Protein AF-A0A848M7D8-F1 (afdb_monomer)

Solvent-accessible surface area (backbone atoms only — not comparable to full-atom values): 6296 Å² total; per-residue (Å²): 134,85,45,83,72,49,72,40,74,78,53,69,61,79,92,46,41,69,64,51,51,55,49,50,53,49,49,69,74,73,50,54,86,74,42,72,48,77,51,68,55,85,80,77,92,46,76,55,30,46,36,36,42,38,36,49,60,16,51,47,70,52,78,46,81,49,74,40,85,89,76,68,36,33,38,39,39,38,31,68,36,75,52,92,63,94,58,64,43,35,40,26,40,35,26,45,60,46,95,48,59,44,82,43,78,52,133

Secondary structure (DSSP, 8-state):
---EEEEEET---GGGHHHHHHHHHHHHHHPPTT-EEEEEE---SSSEEEEEEEETTEEEEEEEEEEETTTTEEEEEEEEEE-S-SS--EEEEEEE--TTEEEEEE-

Sequence (107 aa):
MSELVSYELDQIEPKHEERIRDWLNDVQQNGGEKEYFIHSFDNETADNMYAYVYGKGFTDYEVSFIYNTSNNRAEVHVAGIEGQSETDHFVKVKMINDQSITIVFER

Structure (mmCIF, N/CA/C/O backbone):
data_AF-A0A848M7D8-F1
#
_entry.id   AF-A0A848M7D8-F1
#
loop_
_atom_site.group_PDB
_atom_site.id
_atom_site.type_symbol
_atom_site.label_atom_id
_atom_site.label_alt_id
_atom_site.label_comp_id
_atom_site.label_asym_id
_atom_site.label_entity_id
_atom_site.label_seq_id
_atom_site.pdbx_PDB_ins_code
_atom_site.Cartn_x
_atom_site.Cartn_y
_atom_site.Cartn_z
_atom_site.occupancy
_atom_site.B_iso_or_equiv
_atom_site.auth_seq_id
_atom_site.auth_comp_id
_atom_site.auth_asym_id
_atom_site.auth_atom_id
_atom_site.pdbx_PDB_model_num
ATOM 1 N N . MET A 1 1 ? 13.420 -6.415 -14.405 1.00 53.72 1 MET A N 1
ATOM 2 C CA . MET A 1 1 ? 13.069 -7.202 -13.212 1.00 53.72 1 MET A CA 1
ATOM 3 C C . MET A 1 1 ? 12.007 -6.400 -12.512 1.00 53.72 1 MET A C 1
ATOM 5 O O . MET A 1 1 ? 12.242 -5.230 -12.243 1.00 53.72 1 MET A O 1
ATOM 9 N N . SER A 1 2 ? 10.830 -6.982 -12.354 1.00 64.00 2 SER A N 1
ATOM 10 C CA . SER A 1 2 ? 9.739 -6.384 -11.597 1.00 64.00 2 SER A CA 1
ATOM 11 C C . SER A 1 2 ? 10.012 -6.729 -10.136 1.00 64.00 2 SER A C 1
ATOM 13 O O . SER A 1 2 ? 10.195 -7.905 -9.829 1.00 64.00 2 SER A O 1
ATOM 15 N N . GLU A 1 3 ? 10.147 -5.735 -9.262 1.00 76.06 3 GLU A N 1
ATOM 16 C CA . GLU A 1 3 ? 10.581 -5.962 -7.877 1.00 76.06 3 GLU A CA 1
ATOM 17 C C . GLU A 1 3 ? 9.712 -5.166 -6.901 1.00 76.06 3 GLU A C 1
ATOM 19 O O . GLU A 1 3 ? 9.438 -3.978 -7.110 1.00 76.06 3 GLU A O 1
ATOM 24 N N . LEU A 1 4 ? 9.301 -5.833 -5.819 1.00 82.62 4 LEU A N 1
ATOM 25 C CA . LEU A 1 4 ? 8.839 -5.178 -4.601 1.00 82.62 4 LEU A CA 1
ATOM 26 C C . LEU A 1 4 ? 10.061 -4.570 -3.903 1.00 82.62 4 LEU A C 1
ATOM 28 O O . LEU A 1 4 ? 10.992 -5.290 -3.549 1.00 82.62 4 LEU A O 1
ATOM 32 N N . VAL A 1 5 ? 10.057 -3.253 -3.714 1.00 86.44 5 VAL A N 1
ATOM 33 C CA . VAL A 1 5 ? 11.177 -2.525 -3.101 1.00 86.44 5 VAL A CA 1
ATOM 34 C C . VAL A 1 5 ? 11.011 -2.477 -1.586 1.00 86.44 5 VAL A C 1
ATOM 36 O O . VAL A 1 5 ? 11.949 -2.772 -0.851 1.00 86.44 5 VAL A O 1
ATOM 39 N N . SER A 1 6 ? 9.823 -2.098 -1.113 1.00 91.38 6 SER A N 1
ATOM 40 C CA . SER A 1 6 ? 9.495 -2.072 0.312 1.00 91.38 6 SER A CA 1
ATOM 41 C C . SER A 1 6 ? 7.987 -2.063 0.547 1.00 91.38 6 SER A C 1
ATOM 43 O O . SER A 1 6 ? 7.204 -1.687 -0.329 1.00 91.38 6 SER A O 1
ATOM 45 N N . TYR A 1 7 ? 7.590 -2.442 1.757 1.00 93.19 7 TYR A N 1
ATOM 46 C CA . TYR A 1 7 ? 6.263 -2.190 2.298 1.00 93.19 7 TYR A CA 1
ATOM 47 C C . TYR A 1 7 ? 6.407 -1.659 3.726 1.00 93.19 7 TYR A C 1
ATOM 49 O O . TYR A 1 7 ? 7.277 -2.110 4.471 1.00 93.19 7 TYR A O 1
ATOM 57 N N . GLU A 1 8 ? 5.622 -0.648 4.082 1.00 95.75 8 GLU A N 1
ATOM 58 C CA . GLU A 1 8 ? 5.765 0.073 5.349 1.00 95.75 8 GLU A CA 1
ATOM 59 C C . GLU A 1 8 ? 4.391 0.466 5.899 1.00 95.75 8 GLU A C 1
ATOM 61 O O . GLU A 1 8 ? 3.555 0.999 5.164 1.00 95.75 8 GLU A O 1
ATOM 66 N N . LEU A 1 9 ? 4.176 0.224 7.194 1.00 94.88 9 LEU A N 1
ATOM 67 C CA . LEU A 1 9 ? 2.948 0.589 7.897 1.00 94.88 9 LEU A CA 1
ATOM 68 C C . LEU A 1 9 ? 2.955 2.081 8.251 1.00 94.88 9 LEU A C 1
ATOM 70 O O . LEU A 1 9 ? 3.962 2.607 8.734 1.00 94.88 9 LEU A O 1
ATOM 74 N N . ASP A 1 10 ? 1.841 2.760 7.991 1.00 94.69 10 ASP A N 1
ATOM 75 C CA . ASP A 1 10 ? 1.593 4.173 8.306 1.00 94.69 10 ASP A CA 1
ATOM 76 C C . ASP A 1 10 ? 2.634 5.174 7.780 1.00 94.69 10 ASP A C 1
ATOM 78 O O . ASP A 1 10 ? 2.738 6.308 8.257 1.00 94.69 10 ASP A O 1
ATOM 82 N N . GLN A 1 11 ? 3.427 4.777 6.786 1.00 96.44 11 GLN A N 1
ATOM 83 C CA . GLN A 1 11 ? 4.409 5.654 6.162 1.00 96.44 11 GLN A CA 1
ATOM 84 C C . GLN A 1 11 ? 3.856 6.247 4.875 1.00 96.44 11 GLN A C 1
ATOM 86 O O . GLN A 1 11 ? 3.318 5.546 4.020 1.00 96.44 11 GLN A O 1
ATOM 91 N N . ILE A 1 12 ? 4.086 7.543 4.681 1.00 94.38 12 ILE A N 1
ATOM 92 C CA . ILE A 1 12 ? 3.748 8.243 3.444 1.00 94.38 12 ILE A CA 1
ATOM 93 C C . ILE A 1 12 ? 5.035 8.779 2.831 1.00 94.38 12 ILE A C 1
ATOM 95 O O . ILE A 1 12 ? 5.843 9.406 3.509 1.00 94.38 12 ILE A O 1
ATOM 99 N N . GLU A 1 13 ? 5.252 8.507 1.544 1.00 92.38 13 GLU A N 1
ATOM 100 C CA . GLU A 1 13 ? 6.306 9.180 0.787 1.00 92.38 13 GLU A CA 1
ATOM 101 C C . GLU A 1 13 ? 6.090 10.705 0.861 1.00 92.38 13 GLU A C 1
ATOM 103 O O . GLU A 1 13 ? 4.986 11.150 0.542 1.00 92.38 13 GLU A O 1
ATOM 108 N N . PRO A 1 14 ? 7.096 11.525 1.227 1.00 91.62 14 PRO A N 1
ATOM 109 C CA . PRO A 1 14 ? 6.906 12.962 1.453 1.00 91.62 14 PRO A CA 1
ATOM 110 C C . PRO A 1 14 ? 6.241 13.711 0.291 1.00 91.62 14 PRO A C 1
ATOM 112 O O . PRO A 1 14 ? 5.489 14.657 0.500 1.00 91.62 14 PRO A O 1
ATOM 115 N N . LYS A 1 15 ? 6.473 13.268 -0.950 1.00 90.44 15 LYS A N 1
ATOM 116 C CA . LYS A 1 15 ? 5.850 13.856 -2.148 1.00 90.44 15 LYS A CA 1
ATOM 117 C C . LYS A 1 15 ? 4.343 13.602 -2.249 1.00 90.44 15 LYS A C 1
ATOM 119 O O . LYS A 1 15 ? 3.652 14.351 -2.928 1.00 90.44 15 LYS A O 1
ATOM 124 N N . HIS A 1 16 ? 3.845 12.556 -1.599 1.00 92.12 16 HIS A N 1
ATOM 125 C CA . HIS A 1 16 ? 2.442 12.148 -1.635 1.00 92.12 16 HIS A CA 1
ATOM 126 C C . HIS A 1 16 ? 1.665 12.597 -0.393 1.00 92.12 16 HIS A C 1
ATOM 128 O O . HIS A 1 16 ? 0.470 12.323 -0.309 1.00 92.12 16 HIS A O 1
ATOM 134 N N . GLU A 1 17 ? 2.324 13.251 0.573 1.00 93.50 17 GLU A N 1
ATOM 135 C CA . GLU A 1 17 ? 1.780 13.488 1.913 1.00 93.50 17 GLU A CA 1
ATOM 136 C C . GLU A 1 17 ? 0.404 14.157 1.900 1.00 93.50 17 GLU A C 1
ATOM 138 O O . GLU A 1 17 ? -0.525 13.633 2.507 1.00 93.50 17 GLU A O 1
ATOM 143 N N . GLU A 1 18 ? 0.253 15.263 1.173 1.00 94.56 18 GLU A N 1
ATOM 144 C CA . GLU A 1 18 ? -1.015 15.994 1.080 1.00 94.56 18 GLU A CA 1
ATOM 145 C C . GLU A 1 18 ? -2.134 15.108 0.511 1.00 94.56 18 GLU A C 1
ATOM 147 O O . GLU A 1 18 ? -3.143 14.867 1.170 1.00 94.56 18 GLU A O 1
ATOM 152 N N . ARG A 1 19 ? -1.908 14.522 -0.671 1.00 94.12 19 ARG A N 1
ATOM 153 C CA . ARG A 1 19 ? -2.918 13.718 -1.377 1.00 94.12 19 ARG A CA 1
ATOM 154 C C . ARG A 1 19 ? -3.328 12.465 -0.605 1.00 94.12 19 ARG A C 1
ATOM 156 O O . ARG A 1 19 ? -4.504 12.115 -0.599 1.00 94.12 19 ARG A O 1
ATOM 163 N N . ILE A 1 20 ? -2.375 11.782 0.030 1.00 95.06 20 ILE A N 1
ATOM 164 C CA . ILE A 1 20 ? -2.664 10.563 0.794 1.00 95.06 20 ILE A CA 1
ATOM 165 C C . ILE A 1 20 ? -3.346 10.888 2.113 1.00 95.06 20 ILE A C 1
ATOM 167 O O . ILE A 1 20 ? -4.238 10.146 2.503 1.00 95.06 20 ILE A O 1
ATOM 171 N N . ARG A 1 21 ? -3.009 11.997 2.780 1.00 95.44 21 ARG A N 1
ATOM 172 C CA . ARG A 1 21 ? -3.757 12.429 3.969 1.00 95.44 21 ARG A CA 1
ATOM 173 C C . ARG A 1 21 ? -5.200 12.789 3.628 1.00 95.44 21 ARG A C 1
ATOM 175 O O . ARG A 1 21 ? -6.097 12.380 4.357 1.00 95.44 21 ARG A O 1
ATOM 182 N N . ASP A 1 22 ? -5.428 13.496 2.526 1.00 95.50 22 ASP A N 1
ATOM 183 C CA . ASP A 1 22 ? -6.781 13.832 2.076 1.00 95.50 22 ASP A CA 1
ATOM 184 C C . ASP A 1 22 ? -7.587 12.577 1.730 1.00 95.50 22 ASP A C 1
ATOM 186 O O . ASP A 1 22 ? -8.722 12.423 2.181 1.00 95.50 22 ASP A O 1
ATOM 190 N N . TRP A 1 23 ? -6.977 11.643 0.998 1.00 95.00 23 TRP A N 1
ATOM 191 C CA . TRP A 1 23 ? -7.587 10.351 0.695 1.00 95.00 23 TRP A CA 1
ATOM 192 C C . TRP A 1 23 ? -7.880 9.532 1.961 1.00 95.00 23 TRP A C 1
ATOM 194 O O . TRP A 1 23 ? -8.990 9.028 2.098 1.00 95.00 23 TRP A O 1
ATOM 204 N N . LEU A 1 24 ? -6.936 9.439 2.907 1.00 93.94 24 LEU A N 1
ATOM 205 C CA . LEU A 1 24 ? -7.130 8.733 4.180 1.00 93.94 24 LEU A CA 1
ATOM 206 C C . LEU A 1 24 ? -8.288 9.331 4.987 1.00 93.94 24 LEU A C 1
ATOM 208 O O . LEU A 1 24 ? -9.122 8.589 5.497 1.00 93.94 24 LEU A O 1
ATOM 212 N N . ASN A 1 25 ? -8.376 10.661 5.063 1.00 93.56 25 ASN A N 1
ATOM 213 C CA . ASN A 1 25 ? -9.477 11.340 5.744 1.00 93.56 25 ASN A CA 1
ATOM 214 C C . ASN A 1 25 ? -10.833 11.014 5.099 1.00 93.56 25 ASN A C 1
ATOM 216 O O . ASN A 1 25 ? -11.805 10.776 5.816 1.00 93.56 25 ASN A O 1
ATOM 220 N N . ASP A 1 26 ? -10.902 10.985 3.766 1.00 92.25 26 ASP A N 1
ATOM 221 C CA . ASP A 1 26 ? -12.124 10.645 3.034 1.00 92.25 26 ASP A CA 1
ATOM 222 C C . ASP A 1 26 ? -12.564 9.199 3.305 1.00 92.25 26 ASP A C 1
ATOM 224 O O . ASP A 1 26 ? -13.699 8.964 3.725 1.00 92.25 26 ASP A O 1
ATOM 228 N N . VAL A 1 27 ? -11.657 8.227 3.166 1.00 91.50 27 VAL A N 1
ATOM 229 C CA . VAL A 1 27 ? -11.993 6.805 3.369 1.00 91.50 27 VAL A CA 1
ATOM 230 C C . VAL A 1 27 ? -12.285 6.468 4.831 1.00 91.50 27 VAL A C 1
ATOM 232 O O . VAL A 1 27 ? -13.108 5.598 5.103 1.00 91.50 27 VAL A O 1
ATOM 235 N N . GLN A 1 28 ? -11.681 7.174 5.790 1.00 88.88 28 GLN A N 1
ATOM 236 C CA . GLN A 1 28 ? -11.984 7.003 7.214 1.00 88.88 28 GLN A CA 1
ATOM 237 C C . GLN A 1 28 ? -13.370 7.544 7.586 1.00 88.88 28 GLN A C 1
ATOM 239 O O . GLN A 1 28 ? -14.058 6.952 8.419 1.00 88.88 28 GLN A O 1
ATOM 244 N N . GLN A 1 29 ? -13.794 8.656 6.978 1.00 87.81 29 GLN A N 1
ATOM 245 C CA . GLN A 1 29 ? -15.091 9.277 7.264 1.00 87.81 29 GLN A CA 1
ATOM 246 C C . GLN A 1 29 ? -16.244 8.605 6.517 1.00 87.81 29 GLN A C 1
ATOM 248 O O . GLN A 1 29 ? -17.327 8.447 7.081 1.00 87.81 29 GLN A O 1
ATOM 253 N N . ASN A 1 30 ? -16.011 8.216 5.263 1.00 85.75 30 ASN A N 1
ATOM 254 C CA . ASN A 1 30 ? -17.058 7.762 4.351 1.00 85.75 30 ASN A CA 1
ATOM 255 C C . ASN A 1 30 ? -17.034 6.248 4.093 1.00 85.75 30 ASN A C 1
ATOM 257 O O . ASN A 1 30 ? -18.003 5.718 3.551 1.00 85.75 30 ASN A O 1
ATOM 261 N N . GLY A 1 31 ? -15.965 5.548 4.483 1.00 78.50 31 GLY A N 1
ATOM 262 C CA . GLY A 1 31 ? -15.819 4.114 4.257 1.00 78.50 31 GLY A CA 1
ATOM 263 C C . GLY A 1 31 ? -16.638 3.245 5.213 1.00 78.50 31 GLY A C 1
ATOM 264 O O . GLY A 1 31 ? -16.663 3.446 6.437 1.00 78.50 31 GLY A O 1
ATOM 265 N N . GLY A 1 32 ? -17.297 2.236 4.646 1.00 73.19 32 GLY A N 1
ATOM 266 C CA . GLY A 1 32 ? -17.987 1.182 5.375 1.00 73.19 32 GLY A CA 1
ATOM 267 C C . GLY A 1 32 ? -17.026 0.247 6.117 1.00 73.19 32 GLY A C 1
ATOM 268 O O . GLY A 1 32 ? -15.838 0.147 5.814 1.00 73.19 32 GLY A O 1
ATOM 269 N N . GLU A 1 33 ? -17.538 -0.455 7.128 1.00 67.31 33 GLU A N 1
ATOM 270 C CA . GLU A 1 33 ? -16.779 -1.520 7.795 1.00 67.31 33 GLU A CA 1
ATOM 271 C C . GLU A 1 33 ? -16.444 -2.643 6.809 1.00 67.31 33 GLU A C 1
ATOM 273 O O . GLU A 1 33 ? -17.297 -3.057 6.022 1.00 67.31 33 GLU A O 1
ATOM 278 N N . LYS A 1 34 ? -15.204 -3.149 6.870 1.00 64.31 34 LYS A N 1
ATOM 279 C CA . LYS A 1 34 ? -14.669 -4.180 5.962 1.00 64.31 34 LYS A CA 1
ATOM 280 C C . LYS A 1 34 ? -14.628 -3.770 4.481 1.00 64.31 34 LYS A C 1
ATOM 282 O O . LYS A 1 34 ? -14.416 -4.622 3.613 1.00 64.31 34 LYS A O 1
ATOM 287 N N . GLU A 1 35 ? -14.807 -2.484 4.177 1.00 77.94 35 GLU A N 1
ATOM 288 C CA . GLU A 1 35 ? -14.443 -1.924 2.880 1.00 77.94 35 GLU A CA 1
ATOM 289 C C . GLU A 1 35 ? -12.940 -1.636 2.851 1.00 77.94 35 GLU A C 1
ATOM 291 O O . GLU A 1 35 ? -12.337 -1.230 3.849 1.00 77.94 35 GLU A O 1
ATOM 296 N N . TYR A 1 36 ? -12.339 -1.880 1.692 1.00 81.38 36 TYR A N 1
ATOM 297 C CA . TYR A 1 36 ? -10.929 -1.638 1.432 1.00 81.38 36 TYR A CA 1
ATOM 298 C C . TYR A 1 36 ? -10.788 -0.632 0.299 1.00 81.38 36 TYR A C 1
ATOM 300 O O . TYR A 1 36 ? -11.554 -0.622 -0.667 1.00 81.38 36 TYR A O 1
ATOM 308 N N . PHE A 1 37 ? -9.775 0.206 0.430 1.00 88.69 37 PHE A N 1
ATOM 309 C CA . PHE A 1 37 ? -9.511 1.330 -0.441 1.00 88.69 37 PHE A CA 1
ATOM 310 C C . PHE 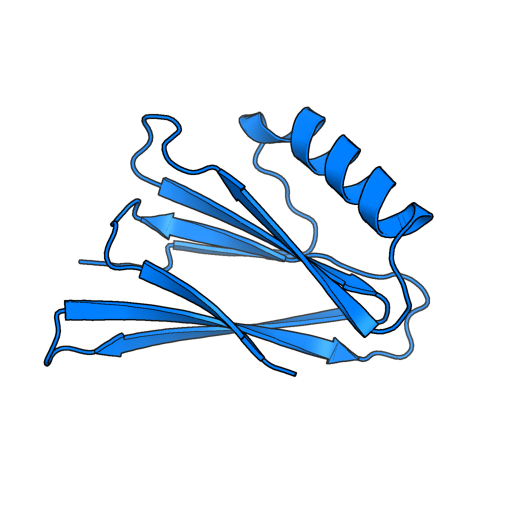A 1 37 ? -8.058 1.254 -0.883 1.00 88.69 37 PHE A C 1
ATOM 312 O O . PHE A 1 37 ? -7.154 1.060 -0.068 1.00 88.69 37 PHE A O 1
ATOM 319 N N . ILE A 1 38 ? -7.842 1.415 -2.185 1.00 89.75 38 ILE A N 1
ATOM 320 C CA . ILE A 1 38 ? -6.511 1.437 -2.782 1.00 89.75 38 ILE A CA 1
ATOM 321 C C . ILE A 1 38 ? -6.340 2.776 -3.483 1.00 89.75 38 ILE A C 1
ATOM 323 O O . ILE A 1 38 ? -7.188 3.171 -4.284 1.00 89.75 38 ILE A O 1
ATOM 327 N N . HIS A 1 39 ? -5.235 3.454 -3.197 1.00 89.19 39 HIS A N 1
ATOM 328 C CA . HIS A 1 39 ? -4.796 4.621 -3.948 1.00 89.19 39 HIS A CA 1
ATOM 329 C C . HIS A 1 39 ? -3.429 4.341 -4.558 1.00 89.19 39 HIS A C 1
ATOM 331 O O . HIS A 1 39 ? -2.483 4.028 -3.834 1.00 89.19 39 HIS A O 1
ATOM 337 N N . SER A 1 40 ? -3.313 4.459 -5.878 1.00 85.12 40 SER A N 1
ATOM 338 C CA . SER A 1 40 ? -2.041 4.343 -6.590 1.00 85.12 40 SER A CA 1
ATOM 339 C C . SER A 1 40 ? -1.695 5.648 -7.291 1.00 85.12 40 SER A C 1
ATOM 341 O O . SER A 1 40 ? -2.562 6.358 -7.801 1.00 85.12 40 SER A O 1
ATOM 343 N N . PHE A 1 41 ? -0.402 5.957 -7.324 1.00 81.62 41 PHE A N 1
ATOM 344 C CA . PHE A 1 41 ? 0.122 7.007 -8.188 1.00 81.62 41 PHE A CA 1
ATOM 345 C C . PHE A 1 41 ? 0.668 6.361 -9.450 1.00 81.62 41 PHE A C 1
ATOM 347 O O . PHE A 1 41 ? 1.817 5.913 -9.494 1.00 81.62 41 PHE A O 1
ATOM 354 N N . ASP A 1 42 ? -0.170 6.315 -10.481 1.00 63.94 42 ASP A N 1
ATOM 355 C CA . ASP A 1 42 ? 0.264 5.875 -11.794 1.00 63.94 42 ASP A CA 1
ATOM 356 C C . ASP A 1 42 ? 1.134 6.984 -12.400 1.00 63.94 42 ASP A C 1
ATOM 358 O O . ASP A 1 42 ? 0.670 8.084 -12.704 1.00 63.94 42 ASP A O 1
ATOM 362 N N . ASN A 1 43 ? 2.405 6.663 -12.646 1.00 58.84 43 ASN A N 1
ATOM 363 C CA . ASN A 1 43 ? 3.235 7.378 -13.614 1.00 58.84 43 ASN A CA 1
ATOM 364 C C . ASN A 1 43 ? 3.791 8.766 -13.204 1.00 58.84 43 ASN A C 1
ATOM 366 O O . ASN A 1 43 ? 3.979 9.633 -14.060 1.00 58.84 43 ASN A O 1
ATOM 370 N N . GLU A 1 44 ? 4.161 8.990 -11.937 1.00 56.25 44 GLU A N 1
ATOM 371 C CA . GLU A 1 44 ? 4.906 10.205 -11.542 1.00 56.25 44 GLU A CA 1
ATOM 372 C C . GLU A 1 44 ? 6.402 10.137 -11.917 1.00 56.25 44 GLU A C 1
ATOM 374 O O . GLU A 1 44 ? 7.262 10.244 -11.055 1.00 56.25 44 GLU A O 1
ATOM 379 N N . THR A 1 45 ? 6.771 9.999 -13.199 1.00 57.09 45 THR A N 1
ATOM 380 C CA . THR A 1 45 ? 8.157 10.195 -13.728 1.00 57.09 45 THR A CA 1
ATOM 381 C C . THR A 1 45 ? 9.311 9.435 -13.035 1.00 57.09 45 THR A C 1
ATOM 383 O O . THR A 1 45 ? 10.475 9.664 -13.356 1.00 57.09 45 THR A O 1
ATOM 386 N N . ALA A 1 46 ? 9.016 8.547 -12.090 1.00 60.94 46 ALA A N 1
ATOM 387 C CA . ALA A 1 46 ? 9.964 7.980 -11.150 1.00 60.94 46 ALA A CA 1
ATOM 388 C C . ALA A 1 46 ? 10.133 6.486 -11.405 1.00 60.94 46 ALA A C 1
ATOM 390 O O . ALA A 1 46 ? 9.195 5.796 -11.810 1.00 60.94 46 ALA A O 1
ATOM 391 N N . ASP A 1 47 ? 11.322 5.988 -11.072 1.00 76.44 47 ASP A N 1
ATOM 392 C CA . ASP A 1 47 ? 11.690 4.569 -11.127 1.00 76.44 47 ASP A CA 1
ATOM 393 C C . ASP A 1 47 ? 10.774 3.667 -10.279 1.00 76.44 47 ASP A C 1
ATOM 395 O O . ASP A 1 47 ? 10.856 2.445 -10.373 1.00 76.44 47 ASP A O 1
ATOM 399 N N . ASN A 1 48 ? 9.908 4.254 -9.442 1.00 83.62 48 ASN A N 1
ATOM 400 C CA . ASN A 1 48 ? 9.056 3.542 -8.502 1.00 83.62 48 ASN A CA 1
ATOM 401 C C . ASN A 1 48 ? 7.572 3.893 -8.674 1.00 83.62 48 ASN A C 1
AT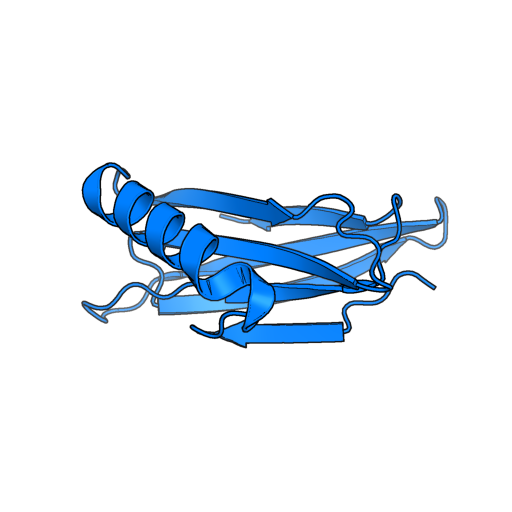OM 403 O O . ASN A 1 48 ? 7.220 5.058 -8.854 1.00 83.62 48 ASN A O 1
ATOM 407 N N . MET A 1 49 ? 6.725 2.878 -8.535 1.00 86.56 49 MET A N 1
ATOM 408 C CA . MET A 1 49 ? 5.279 2.956 -8.361 1.00 86.56 49 MET A CA 1
ATOM 409 C C . MET A 1 49 ? 4.944 2.806 -6.874 1.00 86.56 49 MET A C 1
ATOM 411 O O . MET A 1 49 ? 5.570 2.015 -6.163 1.00 86.56 49 MET A O 1
ATOM 415 N N . TYR A 1 50 ? 3.946 3.554 -6.408 1.00 89.62 50 TYR A N 1
ATOM 416 C CA . TYR A 1 50 ? 3.489 3.511 -5.024 1.00 89.62 50 TYR A CA 1
ATOM 417 C C . TYR A 1 50 ? 2.002 3.215 -4.978 1.00 89.62 50 TYR A C 1
ATOM 419 O O . TYR A 1 50 ? 1.220 3.824 -5.712 1.00 89.62 50 TYR A O 1
ATOM 427 N N . ALA A 1 51 ? 1.630 2.328 -4.069 1.00 91.12 51 ALA A N 1
ATOM 428 C CA . ALA A 1 51 ? 0.250 2.079 -3.717 1.00 91.12 51 ALA A CA 1
ATOM 429 C C . ALA A 1 51 ? 0.063 2.155 -2.212 1.00 91.12 51 ALA A C 1
ATOM 431 O O . ALA A 1 51 ? 0.953 1.805 -1.439 1.00 91.12 51 ALA A O 1
ATOM 432 N N . TYR A 1 52 ? -1.112 2.608 -1.818 1.00 93.56 52 TYR A N 1
ATOM 433 C CA . TYR A 1 52 ? -1.534 2.728 -0.440 1.00 93.56 52 TYR A CA 1
ATOM 434 C C . TYR A 1 52 ? -2.802 1.915 -0.287 1.00 93.56 52 TYR A C 1
ATOM 436 O O . TYR A 1 52 ? -3.739 2.091 -1.066 1.00 93.56 52 TYR A O 1
ATOM 444 N N . VAL A 1 53 ? -2.811 1.016 0.688 1.00 93.31 53 VAL A N 1
ATOM 445 C CA . VAL A 1 53 ? -3.941 0.136 0.967 1.00 93.31 53 VAL A CA 1
ATOM 446 C C . VAL A 1 53 ? -4.412 0.404 2.382 1.00 93.31 53 VAL A C 1
ATOM 448 O O . VAL A 1 53 ? -3.632 0.314 3.327 1.00 93.31 53 VAL A O 1
ATOM 451 N N . TYR A 1 54 ? -5.689 0.738 2.504 1.00 92.25 54 TYR A N 1
ATOM 452 C CA . TYR A 1 54 ? -6.373 0.943 3.771 1.00 92.25 54 TYR A CA 1
ATOM 453 C C . TYR A 1 54 ? -7.616 0.061 3.801 1.00 92.25 54 TYR A C 1
ATOM 455 O O . TYR A 1 54 ? -8.388 0.052 2.842 1.00 92.25 54 TYR A O 1
ATOM 463 N N . GLY A 1 55 ? -7.844 -0.649 4.897 1.00 89.38 55 GLY A N 1
ATOM 464 C CA . GLY A 1 55 ? -9.120 -1.296 5.157 1.00 89.38 55 GLY A CA 1
ATOM 465 C C . GLY A 1 55 ? -9.522 -1.122 6.611 1.00 89.38 55 GLY A C 1
ATOM 466 O O . GLY A 1 55 ? -8.709 -1.245 7.527 1.00 89.38 55 GLY A O 1
ATOM 467 N N . LYS A 1 56 ? -10.797 -0.800 6.803 1.00 87.00 56 LYS A N 1
ATOM 468 C CA . LYS A 1 56 ? -11.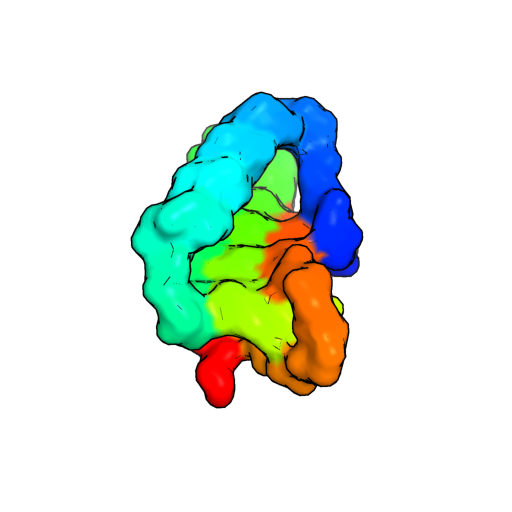362 -0.525 8.121 1.00 87.00 56 LYS A CA 1
ATOM 469 C C . LYS A 1 56 ? -11.448 -1.809 8.946 1.00 87.00 56 LYS A C 1
ATOM 471 O O . LYS A 1 56 ? -12.037 -2.788 8.484 1.00 87.00 56 LYS A O 1
ATOM 476 N N . GLY A 1 57 ? -10.914 -1.784 10.164 1.00 86.62 57 GLY A N 1
ATOM 477 C CA . GLY A 1 57 ? -10.793 -2.925 11.071 1.00 86.62 57 GLY A CA 1
ATOM 478 C C . GLY A 1 57 ? -9.486 -3.715 10.938 1.00 86.62 57 GLY A C 1
ATOM 479 O O . GLY A 1 57 ? -9.294 -4.686 11.674 1.00 86.62 57 GLY A O 1
ATOM 480 N N . PHE A 1 58 ? -8.588 -3.335 10.020 1.00 88.81 58 PHE A N 1
ATOM 481 C CA . PHE A 1 58 ? -7.285 -3.985 9.875 1.00 88.81 58 PHE A CA 1
ATOM 482 C C . PHE A 1 58 ? -6.205 -3.238 10.644 1.00 88.81 58 PHE A C 1
ATOM 484 O O . PHE A 1 58 ? -6.028 -2.026 10.511 1.00 88.81 58 PHE A O 1
ATOM 491 N N . THR A 1 59 ? -5.450 -3.995 11.432 1.00 91.44 59 THR A N 1
ATOM 492 C CA . THR A 1 59 ? -4.407 -3.456 12.306 1.00 91.44 59 THR A CA 1
ATOM 493 C C . THR A 1 59 ? -3.004 -3.746 1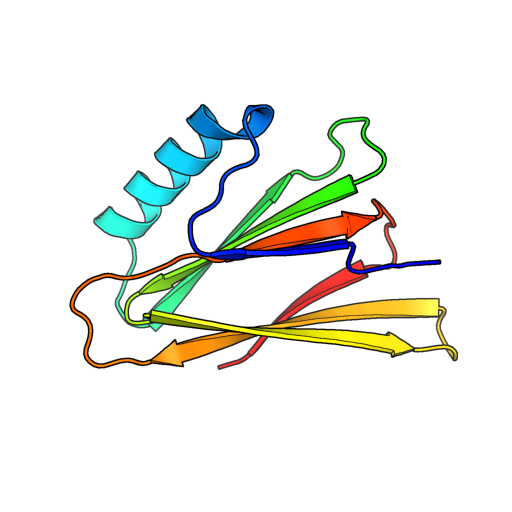1.789 1.00 91.44 59 THR A C 1
ATOM 495 O O . THR A 1 59 ? -2.038 -3.164 12.267 1.00 91.44 59 THR A O 1
ATOM 498 N N . ASP A 1 60 ? -2.883 -4.680 10.851 1.00 92.25 60 ASP A N 1
ATOM 499 C CA . ASP A 1 60 ? -1.624 -5.062 10.218 1.00 92.25 60 ASP A CA 1
ATOM 500 C C . ASP A 1 60 ? -1.902 -5.618 8.812 1.00 92.25 60 ASP A C 1
ATOM 502 O O . ASP A 1 60 ? -3.064 -5.808 8.439 1.00 92.25 60 ASP A O 1
ATOM 506 N N . TYR A 1 61 ? -0.852 -5.862 8.026 1.00 92.88 61 TYR A N 1
ATOM 507 C CA . TYR A 1 61 ? -0.958 -6.351 6.654 1.00 92.88 61 TYR A CA 1
ATOM 508 C C . TYR A 1 61 ? 0.120 -7.385 6.324 1.00 92.88 61 TYR A C 1
ATOM 510 O O . TYR A 1 61 ? 1.307 -7.177 6.574 1.00 92.88 61 TYR A O 1
ATOM 518 N N . GLU A 1 62 ? -0.284 -8.467 5.663 1.00 93.12 62 GLU A N 1
ATOM 519 C CA . GLU A 1 62 ? 0.640 -9.360 4.968 1.00 93.12 62 GLU A CA 1
ATOM 520 C C . GLU A 1 62 ? 0.829 -8.875 3.526 1.00 93.12 62 GLU A C 1
ATOM 522 O O . GLU A 1 62 ? -0.143 -8.566 2.835 1.00 93.12 62 GLU A O 1
ATOM 527 N N . VAL A 1 63 ? 2.082 -8.803 3.067 1.00 92.44 63 VAL A N 1
ATOM 528 C CA . VAL A 1 63 ? 2.420 -8.417 1.691 1.00 92.44 63 VAL A CA 1
ATOM 529 C C . VAL A 1 63 ? 3.274 -9.504 1.049 1.00 92.44 63 VAL A C 1
ATOM 531 O O . VAL A 1 63 ? 4.396 -9.767 1.482 1.00 92.44 63 VAL A O 1
ATOM 534 N N . SER A 1 64 ? 2.753 -10.101 -0.019 1.00 91.75 64 SER A N 1
ATOM 535 C CA . SER A 1 64 ? 3.383 -11.189 -0.765 1.00 91.75 64 SER A CA 1
ATOM 536 C C . SER A 1 64 ? 3.677 -10.763 -2.202 1.00 91.75 64 SER A C 1
ATOM 538 O O . SER A 1 64 ? 2.834 -10.179 -2.875 1.00 91.75 64 SER A O 1
ATOM 540 N N . PHE A 1 65 ? 4.875 -11.070 -2.701 1.00 90.38 65 PHE A N 1
ATOM 541 C CA . PHE A 1 65 ? 5.277 -10.801 -4.084 1.00 90.38 65 PHE A CA 1
ATOM 542 C C . PHE A 1 65 ? 5.411 -12.112 -4.859 1.00 90.38 65 PHE A C 1
ATOM 544 O O . PHE A 1 65 ? 6.199 -12.985 -4.489 1.00 90.38 65 PHE A O 1
ATOM 551 N N . ILE A 1 66 ? 4.669 -12.236 -5.958 1.00 89.56 66 ILE A N 1
ATOM 552 C CA . ILE A 1 66 ? 4.658 -13.425 -6.811 1.00 89.56 66 ILE A CA 1
ATOM 553 C C . ILE A 1 66 ? 5.095 -13.022 -8.215 1.00 89.56 66 ILE A C 1
ATOM 555 O O . ILE A 1 66 ? 4.423 -12.241 -8.880 1.00 89.56 66 ILE A O 1
ATOM 559 N N . TYR A 1 67 ? 6.204 -13.588 -8.693 1.00 87.38 67 TYR A N 1
ATOM 560 C CA . TYR A 1 67 ? 6.667 -13.401 -10.067 1.00 87.38 67 TYR A CA 1
ATOM 561 C C . TYR A 1 67 ? 6.419 -14.652 -10.905 1.00 87.38 67 TYR A C 1
ATOM 563 O O . TYR A 1 67 ? 6.942 -15.730 -10.614 1.00 87.38 67 TYR A O 1
ATOM 571 N N . ASN A 1 68 ? 5.654 -14.500 -11.983 1.00 85.38 68 ASN A N 1
ATOM 572 C CA . ASN A 1 68 ? 5.395 -15.562 -12.938 1.00 85.38 68 ASN A CA 1
ATOM 573 C C . ASN A 1 68 ? 6.351 -15.449 -14.133 1.00 85.38 68 ASN A C 1
ATOM 575 O O . ASN A 1 68 ? 6.196 -14.620 -15.031 1.00 85.38 68 ASN A O 1
ATOM 579 N N . THR A 1 69 ? 7.327 -16.354 -14.173 1.00 85.69 69 THR A N 1
ATOM 580 C CA . THR A 1 69 ? 8.338 -16.430 -15.238 1.00 85.69 69 THR A CA 1
ATOM 581 C C . THR A 1 69 ? 7.769 -16.837 -16.599 1.00 85.69 69 THR A C 1
ATOM 583 O O . THR A 1 69 ? 8.420 -16.620 -17.616 1.00 85.69 69 THR A O 1
ATOM 586 N N . SER A 1 70 ? 6.568 -17.424 -16.650 1.00 88.56 70 SER A N 1
ATOM 587 C CA . SER A 1 70 ? 5.959 -17.903 -17.900 1.00 88.56 70 SER A CA 1
ATOM 588 C C . SER A 1 70 ? 5.306 -16.781 -18.706 1.00 88.56 70 SER A C 1
ATOM 590 O O . SER A 1 70 ? 5.206 -16.886 -19.926 1.00 88.56 70 SER A O 1
ATOM 592 N N . ASN A 1 71 ? 4.852 -15.714 -18.044 1.00 85.88 71 ASN A N 1
ATOM 593 C CA . ASN A 1 71 ? 4.215 -14.563 -18.690 1.00 85.88 71 ASN A CA 1
ATOM 594 C C . ASN A 1 71 ? 4.890 -13.219 -18.356 1.00 85.88 71 ASN A C 1
ATOM 596 O O . ASN A 1 71 ? 4.387 -12.184 -18.792 1.00 85.88 71 ASN A O 1
ATOM 600 N N . ASN A 1 72 ? 6.015 -13.239 -17.629 1.00 83.62 72 ASN A N 1
ATOM 601 C CA . ASN A 1 72 ? 6.744 -12.063 -17.143 1.00 83.62 72 ASN A CA 1
ATOM 602 C C . ASN A 1 72 ? 5.828 -11.045 -16.448 1.00 83.62 72 ASN A C 1
ATOM 604 O O . ASN A 1 72 ? 5.920 -9.848 -16.710 1.00 83.62 72 ASN A O 1
ATOM 608 N N . ARG A 1 73 ? 4.912 -11.525 -15.600 1.00 85.00 73 ARG A N 1
ATOM 609 C CA . ARG A 1 73 ? 4.057 -10.673 -14.767 1.00 85.00 73 ARG A CA 1
ATOM 610 C C . ARG A 1 73 ? 4.375 -10.867 -13.302 1.00 85.00 73 ARG A C 1
ATOM 612 O O . ARG A 1 73 ? 4.717 -11.973 -12.881 1.00 85.00 73 ARG A O 1
ATOM 619 N N . ALA A 1 74 ? 4.221 -9.792 -12.544 1.00 86.81 74 ALA A N 1
ATOM 620 C CA . ALA A 1 74 ? 4.303 -9.835 -11.101 1.00 86.81 74 ALA A CA 1
ATOM 621 C C . ALA A 1 74 ? 2.976 -9.427 -10.471 1.00 86.81 74 ALA A C 1
ATOM 623 O O . ALA A 1 74 ? 2.265 -8.558 -10.976 1.00 86.81 74 ALA A O 1
ATOM 624 N N . GLU A 1 75 ? 2.675 -10.038 -9.339 1.00 89.56 75 GLU A N 1
ATOM 625 C CA . GLU A 1 75 ? 1.531 -9.697 -8.515 1.00 89.56 75 GLU A CA 1
ATOM 626 C C . GLU A 1 75 ? 2.018 -9.386 -7.104 1.00 89.56 75 GLU A C 1
ATOM 628 O O . GLU A 1 75 ? 2.814 -10.136 -6.534 1.00 89.56 75 GLU A O 1
ATOM 633 N N . VAL A 1 76 ? 1.547 -8.271 -6.551 1.00 90.19 76 VAL A N 1
ATOM 634 C CA . VAL A 1 76 ? 1.681 -7.976 -5.128 1.00 90.19 76 VAL A CA 1
ATOM 635 C C . VAL A 1 76 ? 0.343 -8.241 -4.475 1.00 90.19 76 VAL A C 1
ATOM 637 O O . VAL A 1 76 ? -0.626 -7.540 -4.747 1.00 90.19 76 VAL A O 1
ATOM 640 N N . HIS A 1 77 ? 0.312 -9.253 -3.624 1.00 92.75 77 HIS A N 1
ATOM 641 C CA . HIS A 1 77 ? -0.837 -9.626 -2.819 1.00 92.75 77 HIS A CA 1
ATOM 642 C C . HIS A 1 77 ? -0.746 -8.911 -1.477 1.00 92.75 77 HIS A C 1
ATOM 644 O O . HIS A 1 77 ? 0.296 -8.959 -0.825 1.00 92.75 77 HIS A O 1
ATOM 650 N N . VAL A 1 78 ? -1.809 -8.215 -1.091 1.00 92.62 78 VAL A N 1
ATOM 651 C CA . VAL A 1 78 ? -1.918 -7.503 0.185 1.00 92.62 78 VAL A CA 1
ATOM 652 C C . VAL A 1 78 ? -3.126 -8.056 0.927 1.00 92.62 78 VAL A C 1
ATOM 654 O O . VAL A 1 78 ? -4.238 -7.954 0.419 1.00 92.62 78 VAL A O 1
ATOM 657 N N . ALA A 1 79 ? -2.923 -8.618 2.115 1.00 92.31 79 ALA A N 1
ATOM 658 C CA . ALA A 1 79 ? -3.992 -9.147 2.958 1.00 92.31 79 ALA A CA 1
ATOM 659 C C . ALA A 1 79 ? -4.065 -8.360 4.269 1.00 92.31 79 ALA A C 1
ATOM 661 O O . ALA A 1 79 ? -3.048 -8.164 4.936 1.00 92.31 79 ALA A O 1
ATOM 662 N N . GLY A 1 80 ? -5.260 -7.893 4.633 1.00 90.56 80 GLY A N 1
ATOM 663 C CA . GLY A 1 80 ? -5.491 -7.206 5.903 1.00 90.56 80 GLY A CA 1
ATOM 664 C C . GLY A 1 80 ? -5.585 -8.192 7.066 1.00 90.56 80 GLY A C 1
ATOM 665 O O . GLY A 1 80 ? -6.255 -9.217 6.969 1.00 90.56 80 GLY A O 1
ATOM 666 N N . ILE A 1 81 ? -4.940 -7.875 8.184 1.00 90.62 81 ILE A N 1
ATOM 667 C CA . ILE A 1 81 ? -4.994 -8.670 9.410 1.00 90.62 81 ILE A CA 1
ATOM 668 C C . ILE A 1 81 ? -5.908 -7.945 10.399 1.00 90.62 81 ILE A C 1
ATOM 670 O O . ILE A 1 81 ? -5.591 -6.853 10.879 1.00 90.62 81 ILE A O 1
ATOM 674 N N . GLU A 1 82 ? -7.061 -8.553 10.693 1.00 89.06 82 GLU A N 1
ATOM 675 C CA . GLU A 1 82 ? -7.980 -8.061 11.723 1.00 89.06 82 GLU A CA 1
ATOM 676 C C . GLU A 1 82 ? -7.323 -8.203 13.106 1.00 89.06 82 GLU A C 1
ATOM 678 O O . GLU A 1 82 ? -6.811 -9.265 13.471 1.00 89.06 82 GLU A O 1
ATOM 683 N N . GLY A 1 83 ? -7.360 -7.133 13.896 1.00 78.44 83 GLY A N 1
ATOM 684 C CA . GLY A 1 83 ? -6.837 -7.114 15.258 1.00 78.44 83 GLY A CA 1
ATOM 685 C C . GLY A 1 83 ? -7.854 -6.565 16.249 1.00 78.44 83 GLY A C 1
ATOM 686 O O . GLY A 1 83 ? -8.909 -6.062 15.883 1.00 78.44 83 GLY A O 1
ATOM 687 N N . GLN A 1 84 ? -7.528 -6.655 17.538 1.00 71.62 84 GLN A N 1
ATOM 688 C CA . GLN A 1 84 ? -8.354 -6.089 18.616 1.00 71.62 84 GLN A CA 1
ATOM 689 C C . GLN A 1 84 ? -8.083 -4.594 18.867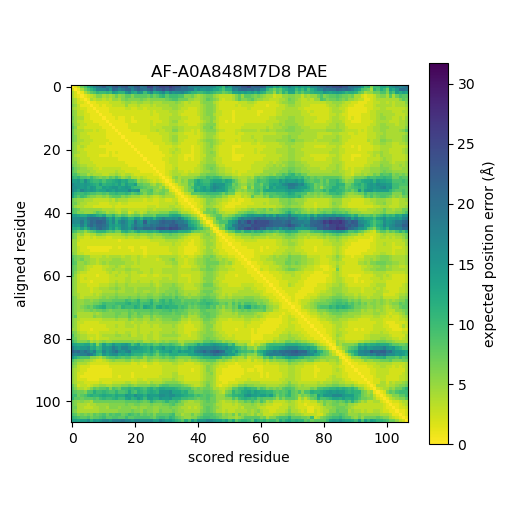 1.00 71.62 84 GLN A C 1
ATOM 691 O O . GLN A 1 84 ? -8.627 -4.032 19.815 1.00 71.62 84 GLN A O 1
ATOM 696 N N . SER A 1 85 ? -7.202 -3.968 18.079 1.00 70.19 85 SER A N 1
ATOM 697 C CA . SER A 1 85 ? -6.880 -2.543 18.210 1.00 70.19 85 SER A CA 1
ATOM 698 C C . SER A 1 85 ? -8.052 -1.685 17.742 1.00 70.19 85 SER A C 1
ATOM 700 O O . SER A 1 85 ? -8.724 -2.027 16.775 1.00 70.19 85 SER A O 1
ATOM 702 N N . GLU A 1 86 ? -8.256 -0.545 18.400 1.00 70.56 86 GLU A N 1
ATOM 703 C CA . GLU A 1 86 ? -9.205 0.486 17.954 1.00 70.56 86 GLU A CA 1
ATOM 704 C C . GLU A 1 86 ? -8.628 1.378 16.842 1.00 70.56 86 GLU A C 1
ATOM 706 O O . GLU A 1 86 ? -9.336 2.225 16.300 1.00 70.56 86 GLU A O 1
ATOM 711 N N . THR A 1 87 ? -7.343 1.211 16.518 1.00 82.38 87 THR A N 1
ATOM 712 C CA . THR A 1 87 ? -6.659 2.005 15.497 1.00 82.38 87 THR A CA 1
ATOM 713 C C . THR A 1 87 ? -6.492 1.190 14.224 1.00 82.38 87 THR A C 1
ATOM 715 O O . THR A 1 87 ? -5.744 0.209 14.206 1.00 82.38 87 THR A O 1
ATOM 718 N N . ASP A 1 88 ? -7.168 1.636 13.168 1.00 87.38 88 ASP A N 1
ATOM 719 C CA . ASP A 1 88 ? -6.975 1.143 11.809 1.00 87.38 88 ASP A CA 1
ATOM 720 C C . ASP A 1 88 ? -5.635 1.635 11.253 1.00 87.38 88 ASP A C 1
ATOM 722 O O . ASP A 1 88 ? -5.260 2.798 11.434 1.00 87.38 88 ASP A O 1
ATOM 726 N N . HIS A 1 89 ? -4.943 0.762 10.529 1.00 91.62 89 HIS A N 1
ATOM 727 C CA . HIS A 1 89 ? -3.664 1.066 9.896 1.00 91.62 89 HIS A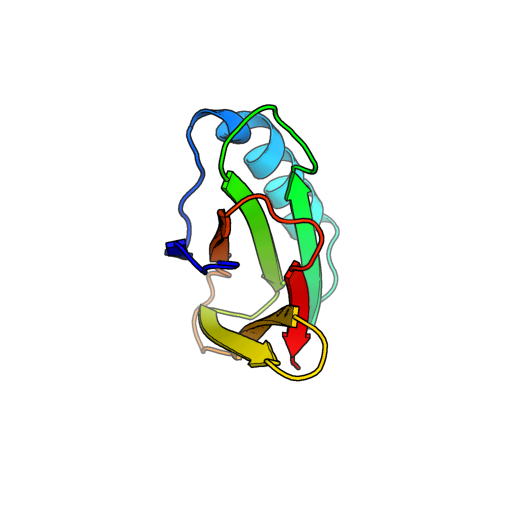 CA 1
ATOM 728 C C . HIS A 1 89 ? -3.770 1.000 8.370 1.00 91.62 89 HIS A C 1
ATOM 730 O O . HIS A 1 89 ? -4.686 0.387 7.813 1.00 91.62 89 HIS A O 1
ATOM 736 N N . PHE A 1 90 ? -2.814 1.609 7.671 1.00 94.06 90 PHE A N 1
ATOM 737 C CA . PHE A 1 90 ? -2.659 1.447 6.222 1.00 94.06 90 PHE A CA 1
ATOM 738 C C . PHE A 1 90 ? -1.240 0.998 5.882 1.00 94.06 90 PHE A C 1
ATOM 740 O O . PHE A 1 90 ? -0.284 1.292 6.602 1.00 94.06 90 PHE A O 1
ATOM 747 N N . VAL A 1 91 ? -1.090 0.321 4.746 1.00 95.50 91 VAL A N 1
ATOM 748 C CA . VAL A 1 91 ? 0.216 -0.090 4.226 1.00 95.50 91 VAL A CA 1
ATOM 749 C C . VAL A 1 91 ? 0.548 0.674 2.953 1.00 95.50 91 VAL A C 1
ATOM 751 O O . VAL A 1 91 ? -0.255 0.767 2.023 1.00 95.50 91 VAL A O 1
ATOM 754 N N . LYS A 1 92 ? 1.761 1.223 2.902 1.00 95.38 92 LYS A N 1
ATOM 755 C CA . LYS A 1 92 ? 2.379 1.728 1.676 1.00 95.38 92 LYS A CA 1
ATOM 756 C C . LYS A 1 92 ? 3.191 0.606 1.049 1.00 95.38 92 LYS A C 1
ATOM 758 O O . LY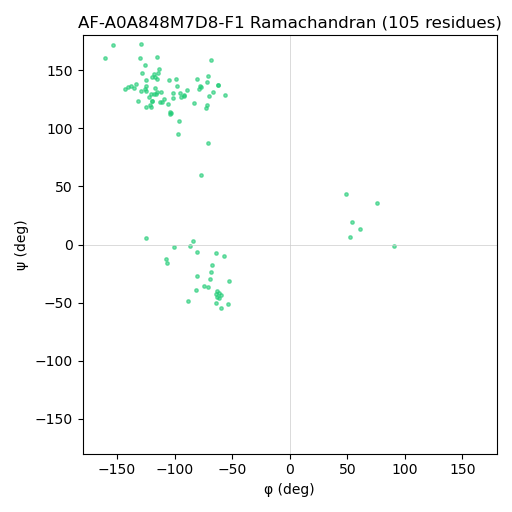S A 1 92 ? 4.067 0.050 1.700 1.00 95.38 92 LYS A O 1
ATOM 763 N N . VAL A 1 93 ? 2.965 0.342 -0.229 1.00 93.25 93 VAL A N 1
ATOM 764 C CA . VAL A 1 93 ? 3.718 -0.606 -1.051 1.00 93.25 93 VAL A CA 1
ATOM 765 C C . VAL A 1 93 ? 4.488 0.176 -2.109 1.00 93.25 93 VAL A C 1
ATOM 767 O O . VAL A 1 93 ? 3.898 0.908 -2.904 1.00 93.25 93 VAL A O 1
ATOM 770 N N . LYS A 1 94 ? 5.812 0.017 -2.128 1.00 91.31 94 LYS A N 1
ATOM 771 C CA . LYS A 1 94 ? 6.715 0.615 -3.113 1.00 91.31 94 LYS A CA 1
ATOM 772 C C . LYS A 1 94 ? 7.261 -0.470 -4.033 1.00 91.31 94 LYS A C 1
ATOM 774 O O . LYS A 1 94 ? 7.864 -1.437 -3.572 1.00 91.31 94 LYS A O 1
ATOM 779 N N . MET A 1 95 ? 7.094 -0.289 -5.335 1.00 88.25 95 MET A N 1
ATOM 780 C CA . MET A 1 95 ? 7.528 -1.229 -6.373 1.00 88.25 95 MET A CA 1
ATOM 781 C C . MET A 1 95 ? 8.319 -0.496 -7.447 1.00 88.25 95 MET A C 1
ATOM 783 O O . MET A 1 95 ? 8.170 0.714 -7.593 1.00 88.25 95 MET A O 1
ATOM 787 N N . ILE A 1 96 ? 9.113 -1.216 -8.238 1.00 85.75 96 ILE A N 1
ATOM 788 C CA . ILE A 1 96 ? 9.656 -0.659 -9.484 1.00 85.75 96 ILE A CA 1
ATOM 789 C C . ILE A 1 96 ? 8.491 -0.320 -10.421 1.00 85.75 96 ILE A C 1
ATOM 791 O O . ILE A 1 96 ? 7.540 -1.090 -10.539 1.00 85.75 96 ILE A O 1
ATOM 795 N N . ASN A 1 97 ? 8.557 0.839 -11.077 1.00 77.06 97 ASN A N 1
ATOM 796 C CA . ASN A 1 97 ? 7.553 1.266 -12.046 1.00 77.06 97 ASN A CA 1
ATOM 797 C C . ASN A 1 97 ? 7.659 0.418 -13.324 1.00 77.06 97 ASN A C 1
ATOM 799 O O . ASN A 1 97 ? 8.384 0.744 -14.264 1.00 77.06 97 ASN A O 1
ATOM 803 N N . ASP A 1 98 ? 6.959 -0.711 -13.317 1.00 73.31 98 ASP A N 1
ATOM 804 C CA . ASP A 1 98 ? 6.879 -1.673 -14.405 1.00 73.31 98 ASP A CA 1
ATOM 805 C C . ASP A 1 98 ? 5.400 -2.009 -14.637 1.00 73.31 98 ASP A C 1
ATOM 807 O O . ASP A 1 98 ? 4.692 -2.448 -13.731 1.00 73.31 98 ASP A O 1
ATOM 811 N N . GLN A 1 99 ? 4.927 -1.811 -15.870 1.00 69.31 99 GLN A N 1
ATOM 812 C CA . GLN A 1 99 ? 3.529 -2.034 -16.264 1.00 69.31 99 GLN A CA 1
ATOM 813 C C . GLN A 1 99 ? 3.084 -3.504 -16.149 1.00 69.31 99 GLN A C 1
ATOM 815 O O . GLN A 1 99 ? 1.912 -3.814 -16.355 1.00 69.31 99 GLN A O 1
ATOM 820 N N . SER A 1 100 ? 4.006 -4.424 -15.859 1.00 76.56 100 SER A N 1
ATOM 821 C CA . SER A 1 100 ? 3.721 -5.841 -15.628 1.00 76.56 100 SER A CA 1
ATOM 822 C C . SER A 1 100 ? 3.343 -6.188 -14.181 1.00 76.56 100 SER A C 1
ATOM 824 O O . SER A 1 100 ? 3.052 -7.359 -13.914 1.00 76.56 100 SER A O 1
ATOM 826 N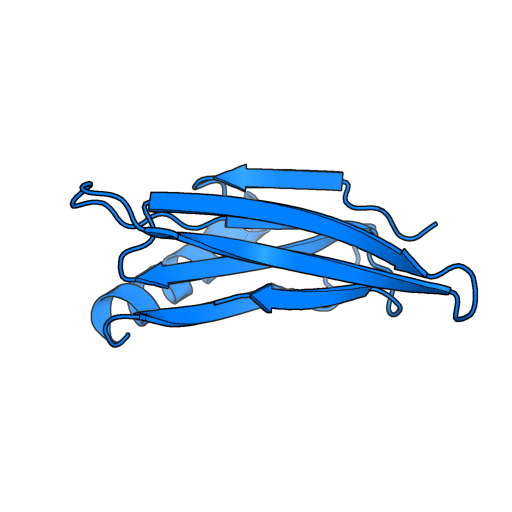 N . ILE A 1 101 ? 3.326 -5.209 -13.263 1.00 77.25 101 ILE A N 1
ATOM 827 C CA . ILE A 1 101 ? 2.966 -5.408 -11.853 1.00 77.25 101 ILE A CA 1
ATOM 828 C C . ILE A 1 101 ? 1.486 -5.096 -11.624 1.00 77.25 101 ILE A C 1
ATOM 830 O O . ILE A 1 101 ? 1.006 -4.016 -11.954 1.00 77.25 101 ILE A O 1
ATOM 834 N N . THR A 1 102 ? 0.760 -6.038 -11.025 1.00 84.00 102 THR A N 1
ATOM 835 C CA . THR A 1 102 ? -0.622 -5.845 -10.560 1.00 84.00 102 THR A CA 1
ATOM 836 C C . THR A 1 102 ? -0.681 -5.961 -9.044 1.00 84.00 102 THR A C 1
ATOM 838 O O . THR A 1 102 ? 0.010 -6.789 -8.459 1.00 84.00 102 THR A O 1
ATOM 841 N N . ILE A 1 103 ? -1.516 -5.148 -8.402 1.00 83.69 103 ILE A N 1
ATOM 842 C 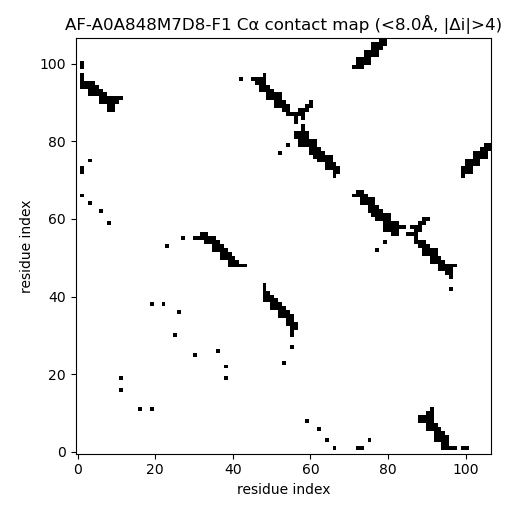CA . ILE A 1 103 ? -1.770 -5.248 -6.965 1.00 83.69 103 ILE A CA 1
ATOM 843 C C . ILE A 1 103 ? -3.101 -5.954 -6.773 1.00 83.69 103 ILE A C 1
ATOM 845 O O . ILE A 1 103 ? -4.117 -5.549 -7.340 1.00 83.69 103 ILE A O 1
ATOM 849 N N . VAL A 1 104 ? -3.074 -7.016 -5.983 1.00 85.75 104 VAL A N 1
ATOM 850 C CA . VAL A 1 104 ? -4.223 -7.835 -5.626 1.00 85.75 104 VAL A CA 1
ATOM 851 C C . VAL A 1 104 ? -4.429 -7.688 -4.127 1.00 85.75 104 VAL A C 1
ATOM 853 O O . VAL A 1 104 ? -3.485 -7.792 -3.352 1.00 85.75 104 VAL A O 1
ATOM 856 N N . PHE A 1 105 ? -5.661 -7.415 -3.715 1.00 79.75 105 PHE A N 1
ATOM 857 C CA . PHE A 1 105 ? -6.019 -7.431 -2.304 1.00 79.75 105 PHE A CA 1
ATOM 858 C C . PHE A 1 105 ? -6.746 -8.735 -1.979 1.00 79.75 105 PHE A C 1
ATOM 860 O O . PHE A 1 105 ? -7.696 -9.097 -2.682 1.00 79.75 105 PHE A O 1
ATOM 867 N N . GLU A 1 106 ? -6.309 -9.421 -0.927 1.00 78.69 106 GLU A N 1
ATOM 868 C CA . GLU A 1 106 ? -6.884 -10.680 -0.454 1.00 78.69 106 GLU A CA 1
ATOM 869 C C . GLU A 1 106 ? -7.724 -10.446 0.813 1.00 78.69 106 GLU A C 1
ATOM 871 O O . GLU A 1 106 ? -7.399 -9.601 1.648 1.00 78.69 106 GLU A O 1
ATOM 876 N N . ARG A 1 107 ? -8.850 -11.164 0.910 1.00 62.19 107 ARG A N 1
ATOM 877 C CA . ARG A 1 107 ? -9.817 -11.079 2.016 1.00 62.19 107 ARG A CA 1
ATOM 878 C C . ARG A 1 107 ? -9.593 -12.166 3.051 1.00 62.19 107 ARG A C 1
ATOM 880 O O . ARG A 1 107 ? -9.301 -13.306 2.627 1.00 62.19 107 ARG A O 1
#

Nearest PDB structures (foldseek):
  6t3y-assembly1_B  TM=4.521E-01  e=2.931E+00  Gallus gallus
  6lup-assembly2_D  TM=4.081E-01  e=5.059E+00  Ginglymostoma cirratum
  8vz8-assembly1_A  TM=4.219E-01  e=5.059E+00  Mus musculus
  6bir-assembly1_B  TM=3.314E-01  e=5.642E+00  Homo sapiens

pLDDT: mean 85.16, std 10.13, range [53.72, 96.44]

Organism: Paenibacillus lemnae (NCBI:txid1330551)

Radius of gyration: 13.91 Å; Cα contacts (8 Å, |Δi|>4): 209; chains: 1; bounding box: 31×34×37 Å

Foldseek 3Di:
DKDFPDKDKPDDDPVCVVVVVVVVVCCVVPPDAQDKDKDWDQDPPDQKTKMKIWHHQFDDKDWDWDADPVVRAIEIEIEGDHDPDPDTMMMMTMIGNDPRYYYHYDD

Mean predicted aligned error: 5.58 Å